Protein AF-A0A973A1M3-F1 (afdb_monomer_lite)

Sequence (66 aa):
MGYTDAAIGRLRGQFHDGHLCLDQGPIRLMPTYYRAYFLRNNTPDTRHRVWEDMKKVLAELNLPVP

Structure (mmCIF, N/CA/C/O backbone):
data_AF-A0A973A1M3-F1
#
_entry.id   AF-A0A973A1M3-F1
#
loop_
_atom_site.group_PDB
_atom_site.id
_atom_site.type_symbol
_atom_site.label_atom_id
_atom_site.label_alt_id
_atom_site.label_comp_id
_atom_site.label_asym_id
_atom_site.label_entity_id
_atom_site.label_seq_id
_atom_site.pdbx_PDB_ins_code
_atom_site.Cartn_x
_atom_site.Cartn_y
_atom_site.Cartn_z
_atom_site.occupancy
_atom_site.B_iso_or_equiv
_atom_site.auth_seq_id
_atom_site.auth_comp_id
_atom_site.auth_asym_id
_atom_site.auth_atom_id
_atom_site.pdbx_PDB_model_num
ATOM 1 N N . MET A 1 1 ? -9.268 -18.403 9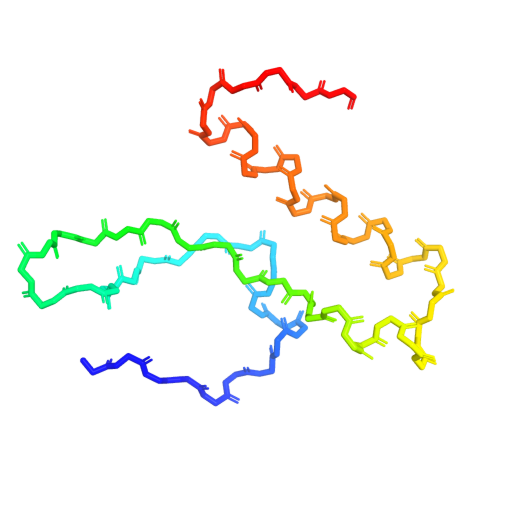.838 1.00 46.81 1 MET A N 1
ATOM 2 C CA . MET A 1 1 ? -8.328 -19.102 8.932 1.00 46.81 1 MET A CA 1
ATOM 3 C C . MET A 1 1 ? -7.988 -18.116 7.819 1.00 46.81 1 MET A C 1
ATOM 5 O O . MET A 1 1 ? -8.899 -17.739 7.101 1.00 46.81 1 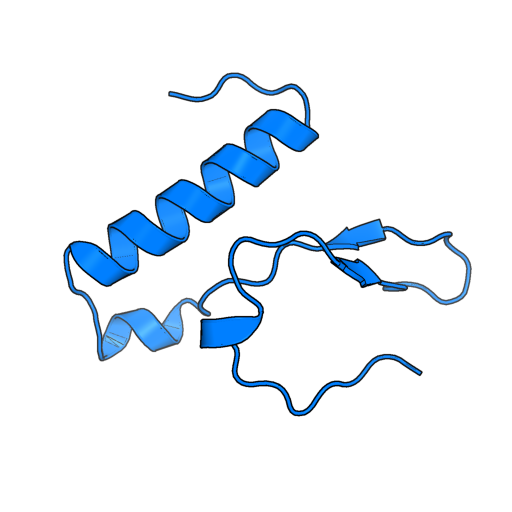MET A O 1
ATOM 9 N N . GLY A 1 2 ? -6.774 -17.554 7.795 1.00 68.75 2 GLY A N 1
ATOM 10 C CA . GLY A 1 2 ? -6.481 -16.292 7.088 1.00 68.75 2 GLY A CA 1
ATOM 11 C C . GLY A 1 2 ? -5.314 -16.365 6.104 1.00 68.75 2 GLY A C 1
ATOM 12 O O . GLY A 1 2 ? -4.417 -15.534 6.173 1.00 68.75 2 GLY A O 1
ATOM 13 N N . TYR A 1 3 ? -5.294 -17.363 5.222 1.00 70.94 3 TYR A N 1
ATOM 14 C CA . TYR A 1 3 ? -4.300 -17.467 4.150 1.00 70.94 3 TYR A CA 1
ATOM 15 C C . TYR A 1 3 ? -4.992 -17.506 2.784 1.00 70.94 3 TYR A C 1
ATOM 17 O O . TYR A 1 3 ? -6.114 -17.992 2.659 1.00 70.94 3 TYR A O 1
ATOM 25 N N . THR A 1 4 ? -4.333 -16.938 1.775 1.00 83.50 4 THR A N 1
ATOM 26 C CA . THR A 1 4 ? -4.822 -16.852 0.395 1.00 83.50 4 THR A CA 1
ATOM 27 C C . THR A 1 4 ? -3.678 -17.136 -0.568 1.00 83.50 4 THR A C 1
ATOM 29 O O . THR A 1 4 ? -2.563 -16.662 -0.358 1.00 83.50 4 THR A O 1
ATOM 32 N N . ASP A 1 5 ? -3.968 -17.877 -1.634 1.00 90.69 5 ASP A N 1
ATOM 33 C CA . ASP A 1 5 ? -3.017 -18.194 -2.707 1.00 90.69 5 ASP A CA 1
ATOM 34 C C . ASP A 1 5 ? -3.104 -17.201 -3.880 1.00 90.69 5 ASP A C 1
ATOM 36 O O . ASP A 1 5 ? -2.450 -17.357 -4.915 1.00 90.69 5 ASP A O 1
ATOM 40 N N . ALA A 1 6 ? -3.939 -16.164 -3.758 1.00 92.31 6 ALA A N 1
ATOM 41 C CA . ALA A 1 6 ? -4.089 -15.162 -4.799 1.00 92.31 6 ALA A CA 1
ATOM 42 C C . ALA A 1 6 ? -2.812 -14.317 -4.951 1.00 92.31 6 ALA A C 1
ATOM 44 O O . ALA A 1 6 ? -2.239 -13.810 -3.988 1.00 92.31 6 ALA A O 1
ATOM 45 N N . ALA A 1 7 ? -2.388 -14.110 -6.200 1.00 93.00 7 ALA A N 1
ATOM 46 C CA . ALA A 1 7 ? -1.223 -13.286 -6.502 1.00 93.00 7 ALA A CA 1
ATOM 47 C C . ALA A 1 7 ? -1.400 -11.847 -5.984 1.00 93.00 7 ALA A C 1
ATOM 49 O O . ALA A 1 7 ? -2.424 -11.209 -6.240 1.00 93.00 7 ALA A O 1
ATOM 50 N N . ILE A 1 8 ? -0.359 -11.287 -5.353 1.00 92.19 8 ILE A N 1
ATOM 51 C CA . ILE A 1 8 ? -0.397 -9.936 -4.761 1.00 92.19 8 ILE A CA 1
ATOM 52 C C . ILE A 1 8 ? -0.801 -8.846 -5.764 1.00 92.19 8 ILE A C 1
ATOM 54 O O . ILE A 1 8 ? -1.478 -7.889 -5.405 1.00 92.19 8 ILE A O 1
ATOM 58 N N . GLY A 1 9 ? -0.452 -9.018 -7.044 1.00 91.00 9 GLY A N 1
ATOM 59 C CA . GLY A 1 9 ? -0.847 -8.098 -8.112 1.00 91.00 9 GLY A CA 1
ATOM 60 C C . GLY A 1 9 ? -2.362 -7.989 -8.314 1.00 91.00 9 GLY A C 1
ATOM 61 O O . GLY A 1 9 ? -2.818 -6.950 -8.775 1.00 91.00 9 GLY A O 1
ATOM 62 N N . ARG A 1 10 ? -3.131 -9.023 -7.943 1.00 92.94 10 ARG A N 1
ATOM 63 C CA . ARG A 1 10 ? -4.603 -9.017 -7.969 1.00 92.94 10 ARG A CA 1
ATOM 64 C C . ARG A 1 10 ? -5.211 -8.476 -6.675 1.00 92.94 10 ARG A C 1
ATOM 66 O O . ARG A 1 10 ? -6.275 -7.880 -6.726 1.00 92.94 10 ARG A O 1
ATOM 73 N N . LEU A 1 11 ? -4.547 -8.698 -5.540 1.00 93.81 11 LEU A N 1
ATOM 74 C CA . LEU A 1 11 ? -5.057 -8.323 -4.215 1.00 93.81 11 LEU A CA 1
ATOM 75 C C . LEU A 1 11 ? -4.819 -6.853 -3.860 1.00 93.81 11 LEU A C 1
ATOM 77 O O . LEU A 1 11 ? -5.578 -6.280 -3.078 1.00 93.81 11 LEU A O 1
ATOM 81 N N . ARG A 1 12 ? -3.747 -6.257 -4.393 1.00 95.06 12 ARG A N 1
ATOM 82 C CA . ARG A 1 12 ? -3.339 -4.892 -4.056 1.00 95.06 12 ARG A CA 1
ATOM 83 C C . ARG A 1 12 ? -4.378 -3.835 -4.432 1.00 95.06 12 ARG A C 1
ATOM 85 O O . ARG A 1 12 ? -5.097 -3.970 -5.420 1.00 95.06 12 ARG A O 1
ATOM 92 N N . GLY A 1 13 ? -4.386 -2.735 -3.685 1.00 94.31 13 GLY A N 1
ATOM 93 C CA . GLY A 1 13 ? -5.233 -1.575 -3.971 1.00 94.31 13 GLY A CA 1
ATOM 94 C C . GLY A 1 13 ? -6.713 -1.763 -3.635 1.00 94.31 13 GLY A C 1
ATOM 95 O O . GLY A 1 13 ? -7.524 -0.907 -4.003 1.00 94.31 13 GLY A O 1
ATOM 96 N N . GLN A 1 14 ? -7.053 -2.854 -2.950 1.00 95.25 14 GLN A N 1
ATOM 97 C CA . GLN A 1 14 ? -8.377 -3.161 -2.422 1.00 95.25 14 GLN A CA 1
ATOM 98 C C . GLN A 1 14 ? -8.257 -3.411 -0.919 1.00 95.25 14 GLN A C 1
ATOM 100 O O . GLN A 1 14 ? -7.269 -3.991 -0.467 1.00 95.25 14 GLN A O 1
ATOM 105 N N . PHE A 1 15 ? -9.256 -2.968 -0.157 1.00 95.12 15 PHE A N 1
ATOM 106 C CA . PHE A 1 15 ? -9.341 -3.286 1.263 1.00 95.12 15 PHE A CA 1
ATOM 107 C C . PHE A 1 15 ? -9.928 -4.679 1.458 1.00 95.12 15 PHE A C 1
ATOM 109 O O . PHE A 1 15 ? -10.924 -5.025 0.825 1.00 95.12 15 PHE A O 1
ATOM 116 N N . HIS A 1 16 ? -9.328 -5.438 2.366 1.00 91.75 16 HIS A N 1
ATOM 117 C CA . HIS A 1 16 ? -9.784 -6.764 2.768 1.00 91.75 16 HIS A CA 1
ATOM 118 C C . HIS A 1 16 ? -9.951 -6.791 4.278 1.00 91.75 16 HIS A C 1
ATOM 120 O O . HIS A 1 16 ? -9.098 -6.274 4.997 1.00 91.75 16 HIS A O 1
ATOM 126 N N . ASP A 1 17 ? -11.013 -7.418 4.761 1.00 90.38 17 ASP A N 1
ATOM 127 C CA . ASP A 1 17 ? -11.221 -7.578 6.194 1.00 90.38 17 ASP A CA 1
ATOM 128 C C . ASP A 1 17 ? -10.406 -8.772 6.694 1.00 90.38 17 ASP A C 1
ATOM 130 O O . ASP A 1 17 ? -10.564 -9.903 6.228 1.00 90.38 17 ASP A O 1
ATOM 134 N N . GLY A 1 18 ? -9.495 -8.518 7.630 1.00 84.69 18 GLY A N 1
ATOM 135 C CA . GLY A 1 18 ? -8.614 -9.534 8.189 1.00 84.69 18 GLY A CA 1
ATOM 136 C C . GLY A 1 18 ? -8.614 -9.531 9.708 1.00 84.69 18 GLY A C 1
ATOM 137 O O . GLY A 1 18 ? -8.827 -8.508 10.348 1.00 84.69 18 GLY A O 1
ATOM 138 N N . HIS A 1 19 ? -8.338 -10.695 10.290 1.00 83.12 19 HIS A N 1
ATOM 139 C CA . HIS A 1 19 ? -8.163 -10.849 11.731 1.00 83.12 19 HIS A CA 1
ATOM 140 C C . HIS A 1 19 ? -6.670 -11.020 12.005 1.00 83.12 19 HIS A C 1
ATOM 142 O O . HIS A 1 19 ? -6.102 -12.069 11.699 1.00 83.12 19 HIS A O 1
ATOM 148 N N . LEU A 1 20 ? -6.028 -9.964 12.509 1.00 76.88 20 LEU A N 1
ATOM 149 C CA . LEU A 1 20 ? -4.602 -9.985 12.858 1.00 76.88 20 LEU A CA 1
ATOM 150 C C . LEU A 1 20 ? -4.355 -10.474 14.294 1.00 76.88 20 LEU A C 1
ATOM 152 O O . LEU A 1 20 ? -3.279 -10.992 14.577 1.00 76.88 20 LEU A O 1
ATOM 156 N N . CYS A 1 21 ? -5.359 -10.359 15.166 1.00 74.44 21 CYS A N 1
ATOM 157 C CA . CYS A 1 21 ? -5.344 -10.837 16.548 1.00 74.44 21 CYS A CA 1
ATOM 158 C C . CYS A 1 21 ? -6.580 -11.715 16.787 1.00 74.44 21 CYS A C 1
ATOM 160 O O . CYS A 1 21 ? -7.617 -11.499 16.161 1.00 74.44 21 CYS A O 1
ATOM 162 N N . LEU A 1 22 ? -6.475 -12.710 17.673 1.00 73.31 22 LEU A N 1
ATOM 163 C CA . LEU A 1 22 ? -7.558 -13.673 17.940 1.00 73.31 22 LEU A CA 1
ATOM 164 C C . LEU A 1 22 ? -8.748 -13.041 18.682 1.00 73.31 22 LEU A C 1
ATOM 166 O O . LEU A 1 22 ? -9.856 -13.565 18.661 1.00 73.31 22 LEU A O 1
ATOM 170 N N . ASP A 1 23 ? -8.489 -11.918 19.331 1.00 80.50 23 ASP A N 1
ATOM 171 C CA . ASP A 1 23 ? -9.303 -11.252 20.338 1.00 80.50 23 ASP A CA 1
ATOM 172 C C . ASP A 1 23 ? -9.771 -9.854 19.889 1.00 80.50 23 ASP A C 1
ATOM 174 O O . ASP A 1 23 ? -10.490 -9.170 20.616 1.00 80.50 23 ASP A O 1
ATOM 178 N N . G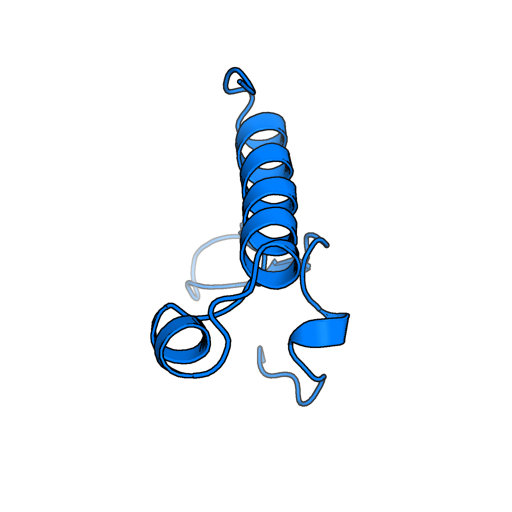LN A 1 24 ? -9.427 -9.443 18.663 1.00 74.38 24 GLN A N 1
ATOM 179 C CA . GLN A 1 24 ? -9.898 -8.200 18.052 1.00 74.38 24 GLN A CA 1
ATOM 180 C C . GLN A 1 24 ? -10.803 -8.480 16.849 1.00 74.38 24 GLN A C 1
ATOM 182 O O . GLN A 1 24 ? -10.632 -9.468 16.134 1.00 74.38 24 GLN A O 1
ATOM 187 N N . GLY A 1 25 ? -11.773 -7.586 16.630 1.00 80.50 25 GLY A N 1
ATOM 188 C CA . GLY A 1 25 ? -12.638 -7.614 15.452 1.00 80.50 25 GLY A CA 1
ATOM 189 C C . GLY A 1 25 ? -11.864 -7.428 14.137 1.00 80.50 25 GLY A C 1
ATOM 190 O O . GLY A 1 25 ? -10.663 -7.142 14.155 1.00 80.50 25 GLY A O 1
ATOM 191 N N . PRO A 1 26 ? -12.537 -7.582 12.985 1.00 85.12 26 PRO A N 1
ATOM 192 C CA . PRO A 1 26 ? -11.897 -7.459 11.682 1.00 85.12 26 PRO A CA 1
ATOM 193 C C . PRO A 1 26 ? -11.280 -6.069 11.491 1.00 85.12 26 PRO A C 1
ATOM 195 O O . PRO A 1 26 ? -11.904 -5.044 11.761 1.00 85.12 26 PRO A O 1
ATOM 198 N N . ILE A 1 27 ? -10.047 -6.050 10.996 1.00 88.88 27 ILE A N 1
ATOM 199 C CA . ILE A 1 27 ? -9.285 -4.850 10.660 1.00 88.88 27 ILE A CA 1
ATOM 200 C C . ILE A 1 27 ? -9.228 -4.749 9.139 1.00 88.88 27 ILE A C 1
ATOM 202 O O . ILE A 1 27 ? -9.001 -5.749 8.453 1.00 88.88 27 ILE A O 1
ATOM 206 N N . ARG A 1 28 ? -9.392 -3.537 8.605 1.00 91.25 28 ARG A N 1
ATOM 207 C CA . ARG A 1 28 ? -9.253 -3.293 7.167 1.00 91.25 28 ARG A CA 1
ATOM 208 C C . ARG A 1 28 ? -7.781 -3.319 6.775 1.00 91.25 28 ARG A C 1
ATOM 210 O O . ARG A 1 28 ? -6.977 -2.519 7.249 1.00 91.25 28 ARG A O 1
ATOM 217 N N . LEU A 1 29 ? -7.428 -4.236 5.887 1.00 92.19 29 LEU A N 1
ATOM 218 C CA . LEU A 1 29 ? -6.072 -4.451 5.401 1.00 92.19 29 LEU A CA 1
ATOM 219 C C . LEU A 1 29 ? -5.951 -3.972 3.958 1.00 92.19 29 LEU A C 1
ATOM 221 O O . LEU A 1 29 ? -6.791 -4.299 3.124 1.00 92.19 29 LEU A O 1
ATOM 225 N N . MET A 1 30 ? -4.870 -3.255 3.649 1.00 95.25 30 MET A N 1
ATOM 226 C CA . MET A 1 30 ? -4.483 -2.893 2.283 1.00 95.25 30 MET A CA 1
ATOM 227 C C . MET A 1 30 ? -3.204 -3.654 1.901 1.00 95.25 30 MET A C 1
ATOM 229 O O . MET A 1 30 ? -2.105 -3.221 2.259 1.00 95.25 30 MET A O 1
ATOM 233 N N . PRO A 1 31 ? -3.301 -4.788 1.185 1.00 94.50 31 PRO A N 1
ATOM 234 C CA . PRO A 1 31 ? -2.134 -5.467 0.644 1.00 94.50 31 PRO A CA 1
ATOM 235 C C . PRO A 1 31 ? -1.424 -4.582 -0.384 1.00 94.50 31 PRO A C 1
ATOM 237 O O . PRO A 1 31 ? -2.056 -3.925 -1.211 1.00 94.50 31 PRO A O 1
AT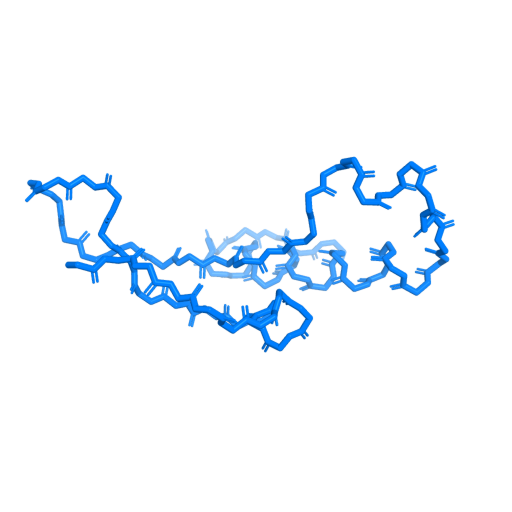OM 240 N N . THR A 1 32 ? -0.095 -4.594 -0.377 1.00 95.50 32 THR A N 1
ATOM 241 C CA . THR A 1 32 ? 0.724 -3.898 -1.376 1.00 95.50 32 THR A CA 1
ATOM 242 C C . THR A 1 32 ? 2.065 -4.616 -1.570 1.00 95.50 32 THR A C 1
ATOM 244 O O . THR A 1 32 ? 2.297 -5.681 -0.992 1.00 95.50 32 THR A O 1
ATOM 247 N N . TYR A 1 33 ? 2.952 -4.084 -2.415 1.00 94.38 33 TYR A N 1
ATOM 248 C CA . TYR A 1 33 ? 4.251 -4.706 -2.677 1.00 94.38 33 TYR A CA 1
ATOM 249 C C . TYR A 1 33 ? 5.199 -4.592 -1.477 1.00 94.38 33 TYR A C 1
ATOM 251 O O . TYR A 1 33 ? 5.380 -3.524 -0.894 1.00 94.38 33 TYR A O 1
ATOM 259 N N . TYR A 1 34 ? 5.876 -5.696 -1.150 1.00 90.62 34 TYR A N 1
ATOM 260 C CA . TYR A 1 34 ? 6.945 -5.698 -0.154 1.00 90.62 34 TYR A CA 1
ATOM 261 C C . TYR A 1 34 ? 8.168 -4.911 -0.646 1.00 90.62 34 TYR A C 1
ATOM 263 O O . TYR A 1 34 ? 8.500 -4.939 -1.831 1.00 90.62 34 TYR A O 1
ATOM 271 N N . ARG A 1 35 ? 8.906 -4.269 0.269 1.00 88.25 35 ARG A N 1
ATOM 272 C CA . ARG A 1 35 ? 10.067 -3.425 -0.073 1.00 88.25 35 ARG A CA 1
ATOM 273 C C . ARG A 1 35 ? 11.124 -4.142 -0.920 1.00 88.25 35 ARG A C 1
ATOM 275 O O . ARG A 1 35 ? 11.641 -3.540 -1.855 1.00 88.25 35 ARG A O 1
ATOM 282 N N . ALA A 1 36 ? 11.402 -5.427 -0.678 1.00 91.06 36 ALA A N 1
ATOM 283 C CA . ALA A 1 36 ? 12.380 -6.157 -1.495 1.00 91.06 36 ALA A CA 1
ATOM 284 C C . ALA A 1 36 ? 11.937 -6.383 -2.953 1.00 91.06 36 ALA A C 1
ATOM 286 O O . ALA A 1 36 ? 12.792 -6.614 -3.805 1.00 91.06 36 ALA A O 1
ATOM 287 N N . TYR A 1 37 ? 10.642 -6.260 -3.275 1.00 89.38 37 TYR A N 1
ATOM 288 C CA . TYR A 1 37 ? 10.162 -6.311 -4.662 1.00 89.38 37 TYR A CA 1
ATOM 289 C C . TYR A 1 37 ? 10.751 -5.168 -5.502 1.00 89.38 37 TYR A C 1
ATOM 291 O O . TYR A 1 37 ? 11.115 -5.359 -6.664 1.00 89.38 37 TYR A O 1
ATOM 299 N N . PHE A 1 38 ? 10.928 -3.995 -4.891 1.00 88.50 38 PHE A N 1
ATOM 300 C CA . PHE A 1 38 ? 11.510 -2.834 -5.556 1.00 88.50 38 PHE A CA 1
ATOM 301 C C . PHE A 1 38 ? 12.990 -3.002 -5.869 1.00 88.50 38 PHE A C 1
ATOM 303 O O . PHE A 1 38 ? 13.445 -2.435 -6.850 1.00 88.50 38 PHE A O 1
ATOM 310 N N . LEU A 1 39 ? 13.738 -3.823 -5.126 1.00 90.69 39 LEU A N 1
ATOM 311 C CA . LEU A 1 39 ? 15.165 -4.040 -5.404 1.00 90.69 39 LEU A CA 1
ATOM 312 C C . LEU A 1 39 ? 15.414 -4.606 -6.811 1.00 90.69 39 LEU A C 1
ATOM 314 O O . LEU A 1 39 ? 16.493 -4.427 -7.362 1.00 90.69 39 LEU A O 1
ATOM 318 N N . ARG A 1 40 ? 14.413 -5.282 -7.388 1.00 89.38 40 ARG A N 1
ATOM 319 C CA . ARG A 1 40 ? 14.482 -5.900 -8.720 1.00 89.38 40 ARG A CA 1
ATOM 320 C C . ARG A 1 40 ? 13.603 -5.190 -9.752 1.00 89.38 40 ARG A C 1
ATOM 322 O O . ARG A 1 40 ? 13.898 -5.257 -10.936 1.00 89.38 40 ARG A O 1
ATOM 329 N N . ASN A 1 41 ? 12.546 -4.506 -9.307 1.00 85.25 41 ASN A N 1
ATOM 330 C CA . ASN A 1 41 ? 11.496 -3.944 -10.163 1.00 85.25 41 ASN A CA 1
ATOM 331 C C . ASN A 1 41 ? 11.191 -2.474 -9.819 1.00 85.25 41 ASN A C 1
ATOM 333 O O . ASN A 1 41 ? 10.034 -2.098 -9.613 1.00 85.25 41 ASN A O 1
ATOM 337 N N . ASN A 1 42 ? 12.226 -1.633 -9.715 1.00 86.38 42 ASN A N 1
ATOM 338 C CA . ASN A 1 42 ? 12.084 -0.217 -9.355 1.00 86.38 42 ASN A CA 1
ATOM 339 C C . ASN A 1 42 ? 11.698 0.677 -10.549 1.00 86.38 42 ASN A C 1
ATOM 341 O O . ASN A 1 42 ? 12.477 1.529 -10.985 1.00 86.38 42 ASN A O 1
ATOM 345 N N . THR A 1 43 ? 10.497 0.502 -11.092 1.00 93.19 43 THR A N 1
ATOM 346 C CA . THR A 1 43 ? 9.999 1.315 -12.209 1.00 93.19 43 THR A CA 1
ATOM 347 C C . THR A 1 43 ? 9.103 2.457 -11.710 1.00 93.19 43 THR A C 1
ATOM 349 O O . THR A 1 43 ? 8.569 2.397 -10.600 1.00 93.19 43 THR A O 1
ATOM 352 N N . PRO A 1 44 ? 8.910 3.527 -12.505 1.00 94.88 44 PRO A N 1
ATOM 353 C CA . PRO A 1 44 ? 7.946 4.574 -12.168 1.00 94.88 44 PRO A CA 1
ATOM 354 C C . PRO A 1 44 ? 6.529 4.031 -11.936 1.00 94.88 44 PRO A C 1
ATOM 356 O O . PRO A 1 44 ? 5.872 4.443 -10.986 1.00 94.88 44 PRO A O 1
ATOM 359 N N . ASP A 1 45 ? 6.094 3.059 -12.743 1.00 93.31 45 ASP A N 1
ATOM 360 C CA . ASP A 1 45 ? 4.784 2.408 -12.612 1.00 93.31 45 ASP A CA 1
ATOM 361 C C . ASP A 1 45 ? 4.637 1.651 -11.282 1.00 93.31 45 ASP A C 1
ATOM 363 O O . ASP A 1 45 ? 3.638 1.835 -10.587 1.00 93.31 45 ASP A O 1
ATOM 367 N N . THR A 1 46 ? 5.633 0.857 -10.862 1.00 92.00 46 THR A N 1
ATOM 368 C CA . THR A 1 46 ? 5.527 0.104 -9.599 1.00 92.00 46 THR A CA 1
ATOM 369 C C . THR A 1 46 ? 5.500 1.028 -8.386 1.00 92.00 46 THR A C 1
ATOM 371 O O . THR A 1 46 ? 4.759 0.768 -7.436 1.00 92.00 46 THR A O 1
ATOM 374 N N . ARG A 1 47 ? 6.253 2.135 -8.425 1.00 92.88 47 ARG A N 1
ATOM 375 C CA . ARG A 1 47 ? 6.215 3.171 -7.383 1.00 92.88 47 ARG A CA 1
ATOM 376 C C . ARG A 1 47 ? 4.876 3.902 -7.360 1.00 92.88 47 ARG A C 1
ATOM 378 O O . ARG A 1 47 ? 4.304 4.066 -6.287 1.00 92.88 47 ARG A O 1
ATOM 385 N N . HIS A 1 48 ? 4.363 4.292 -8.528 1.00 94.94 48 HIS A N 1
ATOM 386 C CA . HIS A 1 48 ? 3.069 4.962 -8.651 1.00 94.94 48 HIS A CA 1
ATOM 387 C C . HIS A 1 48 ? 1.939 4.091 -8.099 1.00 94.94 48 HIS A C 1
ATOM 389 O O . HIS A 1 48 ? 1.144 4.548 -7.289 1.00 94.94 48 HIS A O 1
ATOM 395 N N . ARG A 1 49 ? 1.931 2.801 -8.441 1.00 94.38 49 ARG A N 1
ATOM 396 C CA . ARG A 1 49 ? 0.978 1.827 -7.904 1.00 94.38 49 ARG A CA 1
ATOM 397 C C . ARG A 1 49 ? 0.956 1.830 -6.374 1.00 94.38 49 ARG A C 1
ATOM 399 O O . ARG A 1 49 ? -0.103 2.027 -5.784 1.00 94.38 49 ARG A O 1
ATOM 406 N N . VAL A 1 50 ? 2.105 1.656 -5.722 1.00 94.88 50 VAL A N 1
ATOM 407 C CA . VAL A 1 50 ? 2.158 1.667 -4.247 1.00 94.88 50 VAL A CA 1
ATOM 408 C C . VAL A 1 50 ? 1.718 3.008 -3.674 1.00 94.88 50 VAL A C 1
ATOM 410 O O . VAL A 1 50 ? 1.015 3.033 -2.668 1.00 94.88 50 VAL A O 1
ATOM 413 N N . TRP A 1 51 ? 2.062 4.113 -4.332 1.00 95.38 51 TRP A N 1
ATOM 414 C CA . TRP A 1 51 ? 1.587 5.427 -3.925 1.00 95.38 51 TRP A CA 1
ATOM 415 C C . TRP A 1 51 ? 0.056 5.539 -3.959 1.00 95.38 51 TRP A C 1
ATOM 417 O O . TRP A 1 51 ? -0.542 5.983 -2.982 1.00 95.38 51 TRP A O 1
ATOM 427 N N . GLU A 1 52 ? -0.598 5.056 -5.018 1.00 96.56 52 GLU A N 1
ATOM 428 C CA . GLU A 1 52 ? -2.064 5.005 -5.090 1.00 96.56 52 GLU A CA 1
ATOM 429 C C . GLU A 1 52 ? -2.686 4.157 -3.968 1.00 96.56 52 GLU A C 1
ATOM 431 O O . GLU A 1 52 ? -3.732 4.524 -3.431 1.00 96.56 52 GLU A O 1
ATOM 436 N N . ASP A 1 53 ? -2.045 3.053 -3.565 1.00 96.44 53 ASP A N 1
ATOM 437 C CA . ASP A 1 53 ? -2.520 2.251 -2.429 1.00 96.44 53 ASP A CA 1
ATOM 438 C C . ASP A 1 53 ? -2.420 3.035 -1.114 1.00 96.44 53 ASP A C 1
ATOM 440 O O . ASP A 1 53 ? -3.352 3.019 -0.311 1.00 96.44 53 ASP A O 1
ATOM 444 N N . MET A 1 54 ? -1.314 3.753 -0.895 1.00 96.00 54 MET A N 1
ATOM 445 C CA . MET A 1 54 ? -1.106 4.543 0.324 1.00 96.00 54 MET A CA 1
ATOM 446 C C . MET A 1 54 ? -2.083 5.711 0.428 1.00 96.00 54 MET A C 1
ATOM 448 O O . MET A 1 54 ? -2.615 5.957 1.506 1.00 96.00 54 MET A O 1
ATOM 452 N N . LYS A 1 55 ? -2.399 6.385 -0.682 1.00 96.69 55 LYS A N 1
ATOM 453 C CA . LYS A 1 55 ? -3.420 7.442 -0.685 1.00 96.69 55 LYS A CA 1
ATOM 45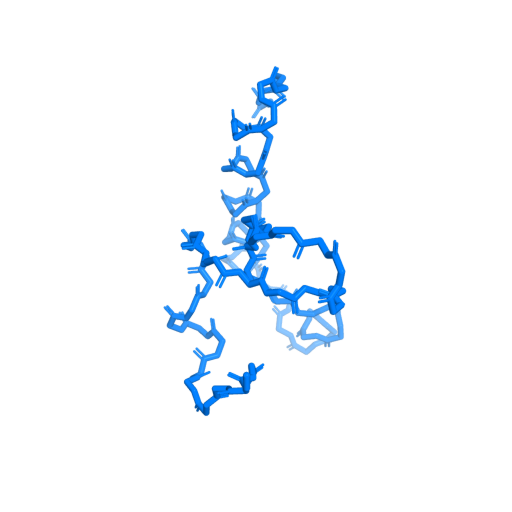4 C C . LYS A 1 55 ? -4.794 6.922 -0.259 1.00 96.69 55 LYS A C 1
ATOM 456 O O . LYS A 1 55 ? -5.492 7.602 0.485 1.00 96.69 55 LYS A O 1
ATOM 461 N N . LYS A 1 56 ? -5.165 5.702 -0.664 1.00 96.44 56 LYS A N 1
ATOM 462 C CA . LYS A 1 56 ? -6.404 5.054 -0.196 1.00 96.44 56 LYS A CA 1
ATOM 463 C C . LYS A 1 56 ? -6.369 4.775 1.305 1.00 96.44 56 LYS A C 1
ATOM 465 O O . LYS A 1 56 ? -7.377 4.969 1.970 1.00 96.44 56 LYS A O 1
ATOM 470 N N . VAL A 1 57 ? -5.220 4.353 1.840 1.00 96.00 57 VAL A N 1
ATOM 471 C CA . VAL A 1 57 ? -5.036 4.168 3.290 1.00 96.00 57 VAL A CA 1
ATOM 472 C C . VAL A 1 57 ? -5.170 5.495 4.034 1.00 96.00 57 VAL A C 1
ATOM 474 O O . VAL A 1 57 ? -5.874 5.549 5.034 1.00 96.00 57 VAL A O 1
ATOM 477 N N . LEU A 1 58 ? -4.560 6.574 3.540 1.00 96.75 58 LEU A N 1
ATOM 478 C CA . LEU A 1 58 ? -4.714 7.904 4.138 1.00 96.75 58 LEU A CA 1
ATOM 479 C C . LEU A 1 58 ? -6.179 8.353 4.138 1.00 96.75 58 LEU A C 1
ATOM 481 O O . LEU A 1 58 ? -6.670 8.797 5.171 1.00 96.75 58 LEU A O 1
ATOM 485 N N . ALA A 1 59 ? -6.886 8.170 3.020 1.00 95.75 59 ALA A N 1
ATOM 486 C CA . ALA A 1 59 ? -8.307 8.489 2.918 1.00 95.75 59 ALA A CA 1
ATOM 487 C C . ALA A 1 59 ? -9.161 7.682 3.914 1.00 95.75 59 ALA A C 1
ATOM 489 O O . ALA A 1 59 ? -10.004 8.257 4.592 1.00 95.75 59 ALA A O 1
ATOM 490 N N . GLU A 1 60 ? -8.906 6.377 4.056 1.00 94.69 60 GLU A N 1
ATOM 491 C CA . GLU A 1 60 ? -9.589 5.515 5.035 1.00 94.69 6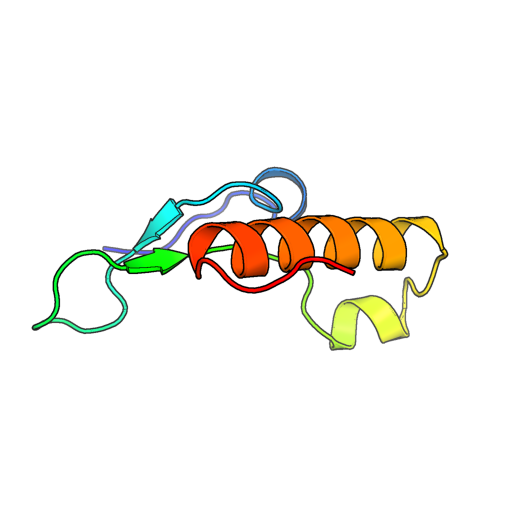0 GLU A CA 1
ATOM 492 C C . GLU A 1 60 ? -9.341 5.968 6.482 1.00 94.69 60 GLU A C 1
ATOM 494 O O . GLU A 1 60 ? -10.231 5.907 7.327 1.00 94.69 60 GLU A O 1
ATOM 499 N N . LEU A 1 61 ? -8.139 6.474 6.766 1.00 94.94 61 LEU A N 1
ATOM 500 C CA . LEU A 1 61 ? -7.763 7.010 8.074 1.00 94.94 61 LEU A CA 1
ATOM 501 C C . LEU A 1 61 ? -8.217 8.464 8.292 1.00 94.94 61 LEU A C 1
ATOM 503 O O . LEU A 1 61 ? -7.900 9.041 9.331 1.00 94.94 61 LEU A O 1
ATOM 507 N N . ASN A 1 62 ? -8.949 9.063 7.344 1.00 95.94 62 ASN A N 1
ATOM 508 C CA . ASN A 1 62 ? -9.330 10.482 7.341 1.00 95.94 62 ASN A CA 1
ATOM 509 C C . ASN A 1 62 ? -8.129 11.439 7.479 1.00 95.94 62 ASN A C 1
ATOM 511 O O . ASN A 1 62 ? -8.218 12.497 8.104 1.00 95.94 62 ASN A O 1
ATOM 515 N N . LEU A 1 63 ? -6.992 11.062 6.894 1.00 96.12 63 LEU A N 1
ATOM 516 C CA . LEU A 1 63 ? -5.776 11.868 6.834 1.00 96.12 63 LEU A CA 1
ATOM 517 C C . LEU A 1 63 ? -5.696 12.625 5.499 1.00 96.12 63 LEU A C 1
ATOM 519 O O . LEU A 1 63 ? -6.210 12.148 4.484 1.00 96.12 63 LEU A O 1
ATOM 523 N N . PRO A 1 64 ? -5.033 13.795 5.461 1.00 95.00 64 PRO A N 1
ATOM 524 C CA . PRO A 1 64 ? -4.859 14.544 4.224 1.00 95.00 64 PRO A CA 1
ATOM 525 C C . PRO A 1 64 ? -4.045 13.743 3.201 1.00 95.00 64 PRO A C 1
ATOM 527 O O . PRO A 1 64 ? -3.002 13.169 3.521 1.00 95.00 64 PRO A O 1
ATOM 530 N N . VAL A 1 65 ? -4.527 13.738 1.959 1.00 92.88 65 VAL A N 1
ATOM 531 C CA . VAL A 1 65 ? -3.862 13.112 0.814 1.00 92.88 65 VAL A CA 1
ATOM 532 C C . VAL A 1 65 ? -3.106 14.199 0.035 1.00 92.88 65 VAL A C 1
ATOM 534 O O . VAL A 1 65 ? -3.757 15.144 -0.414 1.00 92.88 65 VAL A O 1
ATOM 537 N N . PRO A 1 66 ? -1.771 14.103 -0.101 1.00 88.00 66 PRO A N 1
ATOM 538 C CA . PRO A 1 66 ? -0.966 15.071 -0.845 1.00 88.00 66 PRO A CA 1
ATOM 539 C C . PRO A 1 66 ? -0.988 14.862 -2.366 1.00 88.00 66 PRO A C 1
ATOM 541 O O . PRO A 1 66 ? -1.320 13.742 -2.831 1.00 88.00 66 PRO A O 1
#

Secondary structure (DSSP, 8-state):
-----S-HHHHTTS-EEE-SSTTS--EEE-----HHHHTT---HHHHHHHHHHHHHHHHHTTPPP-

pLDDT: mean 89.64, std 8.58, range [46.81, 96.75]

Foldseek 3Di:
DDDDPDDLVVQALDWDFDDPDPPDGTDTDGRADDPVVCVPVVDPVNVVSVLSRVQVVCVVVVHDRD

Radius of gyration: 13.49 Å; chains: 1; bounding box: 28×34×33 Å